Protein AF-A0A929TFJ0-F1 (afdb_monomer_lite)

Foldseek 3Di:
DLCVVFPVVLQVQLVVVLCVQLPCCLVPPQLVVLVVVCVVVVHDSVCRSVVRSVVRSCVSVVVSSVVRNVVVVVVVVPVVDDDPPPPPPVVPPDD

Sequence (95 aa):
VLTFFVPPVFTAIAFDAGGVASGPMAATFMLPFAMGVCMAKGENLLTEAFGLVSLVAMLPLITVQLVGLFSQIKKKRGQAAPEKVYKDTDIIELF

pLDDT: mean 74.87, std 11.2, range [46.56, 87.62]

Radius of gyration: 22.18 Å; chains: 1; bounding box: 37×19×76 Å

Secondary structure (DSSP, 8-state):
-GGGTS-HHHHHHHHHHHHHIIIIIIIIIIHHHHHHHHHHHT--HHHHHHHHHHHHHHHHHHHHHHHHHHHHHHHHHHTTS------GGGGSS--

Structure (mmCIF, N/CA/C/O backbone):
data_AF-A0A929TFJ0-F1
#
_entry.id   AF-A0A929TFJ0-F1
#
loop_
_atom_site.group_PDB
_atom_site.id
_atom_site.type_symbol
_atom_site.label_atom_id
_atom_site.label_alt_id
_atom_site.label_comp_id
_atom_site.label_asym_id
_atom_site.label_entity_id
_atom_site.label_seq_id
_atom_site.pdbx_PDB_ins_code
_atom_site.Cartn_x
_atom_site.Cartn_y
_atom_site.Cartn_z
_atom_site.occupancy
_atom_site.B_iso_or_equiv
_atom_site.auth_seq_id
_atom_site.auth_comp_id
_atom_site.auth_asym_id
_atom_site.auth_atom_id
_atom_site.pdbx_PDB_model_num
ATOM 1 N N . VAL A 1 1 ? -15.149 6.207 1.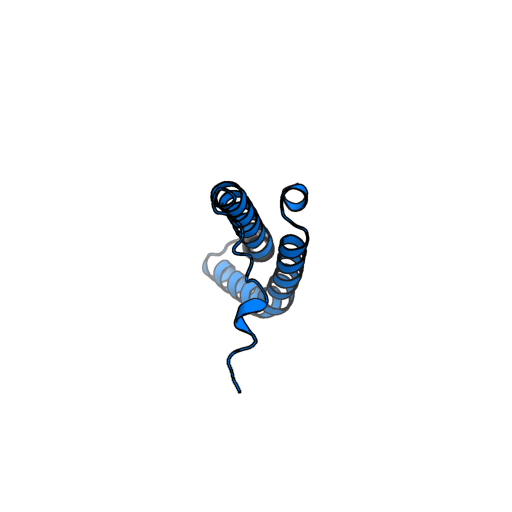128 1.00 60.41 1 VAL A N 1
ATOM 2 C CA . VAL A 1 1 ? -16.472 5.631 1.491 1.00 60.41 1 VAL A CA 1
ATOM 3 C C . VAL A 1 1 ? -16.363 4.620 2.633 1.00 60.41 1 VAL A C 1
ATOM 5 O O . VAL A 1 1 ? -17.033 4.822 3.634 1.00 60.41 1 VAL A O 1
ATOM 8 N N . LEU A 1 2 ? -15.497 3.596 2.567 1.00 59.09 2 LEU A N 1
ATOM 9 C CA . LEU A 1 2 ? -15.335 2.628 3.675 1.00 59.09 2 LEU A CA 1
ATOM 10 C C . LEU A 1 2 ? -14.867 3.252 5.005 1.00 59.09 2 LEU A C 1
ATOM 12 O O . LEU A 1 2 ? -15.246 2.775 6.069 1.00 59.09 2 LEU A O 1
ATOM 16 N N . THR A 1 3 ? -14.109 4.349 4.955 1.00 62.66 3 THR A N 1
ATOM 17 C CA . THR A 1 3 ? -13.634 5.096 6.132 1.00 62.66 3 THR A CA 1
ATOM 18 C C . THR A 1 3 ? -14.749 5.553 7.079 1.00 62.66 3 THR A C 1
ATOM 20 O O . THR A 1 3 ? -14.510 5.682 8.271 1.00 62.66 3 THR A O 1
ATOM 23 N N . PHE A 1 4 ? -15.974 5.755 6.580 1.00 67.19 4 PHE A N 1
ATOM 24 C CA . PHE A 1 4 ? -17.116 6.152 7.413 1.00 67.19 4 PHE A CA 1
ATOM 25 C C . PHE A 1 4 ? -17.696 4.995 8.243 1.00 67.19 4 PHE A C 1
ATOM 27 O O . PHE A 1 4 ? -18.421 5.235 9.203 1.00 67.19 4 PHE A O 1
ATOM 34 N N . PHE A 1 5 ? -17.378 3.746 7.890 1.00 66.44 5 PHE A N 1
ATOM 35 C CA . PHE A 1 5 ? -17.904 2.539 8.540 1.00 66.44 5 PHE A CA 1
ATOM 36 C C . PHE A 1 5 ? -16.883 1.850 9.459 1.00 66.44 5 PHE A C 1
ATOM 38 O O . PHE A 1 5 ? -17.240 0.949 10.220 1.00 66.44 5 PHE A O 1
ATOM 45 N N . VAL A 1 6 ? -15.615 2.264 9.397 1.00 65.75 6 VAL A N 1
ATOM 46 C CA . VAL A 1 6 ? -14.501 1.688 10.157 1.00 65.75 6 VAL A CA 1
ATOM 47 C C . VAL A 1 6 ? -14.127 2.635 11.308 1.00 65.75 6 VAL A C 1
ATOM 49 O O . VAL A 1 6 ? -14.053 3.843 11.089 1.00 65.75 6 VAL A O 1
ATOM 52 N N . PRO A 1 7 ? -13.883 2.133 12.538 1.00 75.81 7 PRO A N 1
ATOM 53 C CA . PRO A 1 7 ? -13.508 2.985 13.664 1.00 75.81 7 PRO A CA 1
ATOM 54 C C . PRO A 1 7 ? -12.251 3.821 13.368 1.00 75.81 7 PRO A C 1
ATOM 56 O O . PRO A 1 7 ? -11.323 3.314 12.729 1.00 75.81 7 PRO A O 1
ATOM 59 N N . PRO A 1 8 ? -12.166 5.062 13.881 1.00 75.25 8 PRO A N 1
ATOM 60 C CA . PRO A 1 8 ? -11.121 6.022 13.510 1.00 75.25 8 PRO A CA 1
ATOM 61 C C . PRO A 1 8 ? -9.696 5.525 13.790 1.00 75.25 8 PRO A C 1
ATOM 63 O O . PRO A 1 8 ? -8.783 5.841 13.035 1.00 75.25 8 PRO A O 1
ATOM 66 N N . VAL A 1 9 ? -9.513 4.681 14.811 1.00 81.19 9 VAL A N 1
ATOM 67 C CA . VAL A 1 9 ? -8.215 4.072 15.146 1.00 81.19 9 VAL A CA 1
ATOM 68 C C . VAL A 1 9 ? -7.696 3.176 14.016 1.00 81.19 9 VAL A C 1
ATOM 70 O O . VAL A 1 9 ? -6.532 3.270 13.641 1.00 81.19 9 VAL A O 1
ATOM 73 N N . PHE A 1 10 ? -8.552 2.340 13.421 1.00 76.81 10 PHE A N 1
ATOM 74 C CA . PHE A 1 10 ? -8.142 1.470 12.314 1.00 76.81 10 PHE A CA 1
ATOM 75 C C . PHE A 1 10 ? -7.862 2.282 11.051 1.00 76.81 10 PHE A C 1
ATOM 77 O O . PHE A 1 10 ? -6.885 2.022 10.361 1.00 76.81 10 PHE A O 1
ATOM 84 N N . THR A 1 11 ? -8.661 3.312 10.774 1.00 77.50 11 THR A N 1
ATOM 85 C CA . THR A 1 11 ? -8.394 4.230 9.659 1.00 77.50 11 THR A CA 1
ATOM 86 C C . THR A 1 11 ? -7.036 4.923 9.804 1.00 77.50 11 THR A C 1
ATOM 88 O O . THR A 1 11 ? -6.296 5.000 8.826 1.00 77.50 11 THR A O 1
ATOM 91 N N . ALA A 1 12 ? -6.688 5.394 11.005 1.00 80.81 12 ALA A N 1
ATOM 92 C CA . ALA A 1 12 ? -5.407 6.051 11.260 1.00 80.81 12 ALA A CA 1
ATOM 93 C C . ALA A 1 12 ? -4.217 5.104 11.024 1.00 80.81 12 ALA A C 1
ATOM 95 O O . ALA A 1 12 ? -3.284 5.466 10.313 1.00 80.81 12 ALA A O 1
ATOM 96 N N . ILE A 1 13 ? -4.296 3.866 11.528 1.00 81.44 13 ILE A N 1
ATOM 97 C CA . ILE A 1 13 ? -3.273 2.830 11.301 1.00 81.44 13 ILE A CA 1
ATOM 98 C C . ILE A 1 13 ? -3.144 2.500 9.808 1.00 81.44 13 ILE A C 1
ATOM 100 O O . ILE A 1 13 ? -2.040 2.338 9.300 1.00 81.44 13 ILE A O 1
ATOM 104 N N . ALA A 1 14 ? -4.266 2.422 9.088 1.00 80.69 14 ALA A N 1
ATOM 105 C CA . ALA A 1 14 ? -4.268 2.158 7.652 1.00 80.69 14 ALA A CA 1
ATOM 106 C C . ALA A 1 14 ? -3.533 3.246 6.862 1.00 80.69 14 ALA A C 1
ATOM 108 O O . ALA A 1 14 ? -2.825 2.941 5.905 1.00 80.69 14 ALA A O 1
ATOM 109 N N . PHE A 1 15 ? -3.724 4.508 7.249 1.00 79.69 15 PHE A N 1
ATOM 110 C CA . PHE A 1 15 ? -3.131 5.652 6.568 1.00 79.69 15 PHE A CA 1
ATOM 111 C C . PHE A 1 15 ? -1.628 5.772 6.856 1.00 79.69 15 PHE A C 1
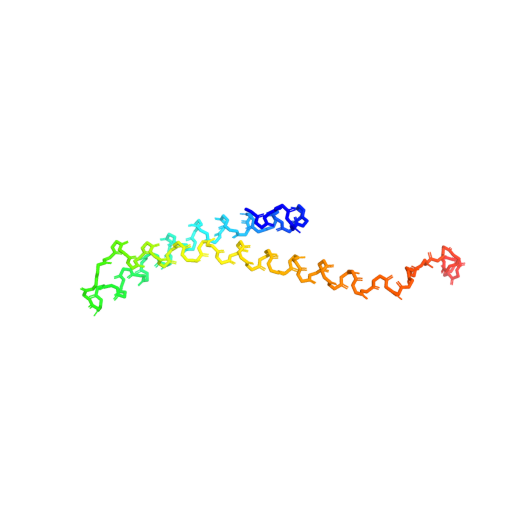ATOM 113 O O . PHE A 1 15 ? -0.851 5.997 5.931 1.00 79.69 15 PHE A O 1
ATOM 120 N N . ASP A 1 16 ? -1.219 5.535 8.106 1.00 82.88 16 ASP A N 1
ATOM 121 C CA . ASP A 1 16 ? 0.191 5.492 8.511 1.00 82.88 16 ASP A CA 1
ATOM 122 C C . ASP A 1 16 ? 0.940 4.341 7.812 1.00 82.88 16 ASP A C 1
ATOM 124 O O . ASP A 1 16 ? 1.944 4.549 7.128 1.00 82.88 16 ASP A O 1
ATOM 128 N N . ALA A 1 17 ? 0.370 3.131 7.840 1.00 76.50 17 ALA A N 1
ATOM 129 C CA . ALA A 1 17 ? 0.929 1.976 7.139 1.00 76.50 17 ALA A CA 1
ATOM 130 C C . ALA A 1 17 ? 0.938 2.152 5.607 1.00 76.50 17 ALA A C 1
ATOM 132 O O . ALA A 1 17 ? 1.868 1.704 4.935 1.00 76.50 17 ALA A O 1
ATOM 133 N N . GLY A 1 18 ? -0.081 2.816 5.051 1.00 76.94 18 GLY A N 1
ATOM 134 C CA . GLY A 1 18 ? -0.173 3.145 3.628 1.00 76.94 18 GLY A CA 1
ATOM 135 C C . GLY A 1 18 ? 0.952 4.070 3.168 1.00 76.94 18 GLY A C 1
ATOM 136 O O . GLY A 1 18 ? 1.597 3.780 2.162 1.00 76.94 18 GLY A O 1
ATOM 137 N N . GLY A 1 19 ? 1.237 5.127 3.935 1.00 71.00 19 GLY A N 1
ATOM 138 C CA . GLY A 1 19 ? 2.301 6.086 3.626 1.00 71.00 19 GLY A CA 1
ATOM 139 C C . GLY A 1 19 ? 3.706 5.476 3.662 1.00 71.00 19 GLY A C 1
ATOM 140 O O . GLY A 1 19 ? 4.530 5.768 2.793 1.00 71.00 19 GLY A O 1
ATOM 141 N N . VAL A 1 20 ? 3.975 4.576 4.615 1.00 66.81 20 VAL A N 1
ATOM 142 C CA . VAL A 1 20 ? 5.268 3.872 4.715 1.00 66.81 20 VAL A CA 1
ATOM 143 C C . VAL A 1 20 ? 5.426 2.818 3.610 1.00 66.81 20 VAL A C 1
ATOM 145 O O . VAL A 1 20 ? 6.516 2.657 3.066 1.00 66.81 20 VAL A O 1
ATOM 148 N N . ALA A 1 21 ? 4.350 2.137 3.207 1.00 68.31 21 ALA A N 1
ATOM 149 C CA . ALA A 1 21 ? 4.391 1.195 2.086 1.00 68.31 21 ALA A CA 1
ATOM 150 C C . ALA A 1 21 ? 4.572 1.904 0.729 1.00 68.31 21 ALA A C 1
ATOM 152 O O . ALA A 1 21 ? 5.345 1.448 -0.116 1.00 68.31 21 ALA A O 1
ATOM 153 N N . SER A 1 22 ? 3.902 3.042 0.520 1.00 66.88 22 SER A N 1
ATOM 154 C CA . SER A 1 22 ? 4.010 3.811 -0.725 1.00 66.88 22 SER A CA 1
ATOM 155 C C . SER A 1 22 ? 5.266 4.682 -0.815 1.00 66.88 22 SER A C 1
ATOM 157 O O . SER A 1 22 ? 5.609 5.122 -1.906 1.00 66.88 22 SER A O 1
ATOM 159 N N . GLY A 1 23 ? 5.934 4.976 0.304 1.00 74.25 23 GLY A N 1
ATOM 160 C CA . GLY A 1 23 ? 7.105 5.855 0.344 1.00 74.25 23 GLY A CA 1
ATOM 161 C C . GLY A 1 23 ? 8.404 5.138 -0.064 1.00 74.25 23 GLY A C 1
ATOM 162 O O . GLY A 1 23 ? 8.737 5.105 -1.249 1.00 74.25 23 GLY A O 1
ATOM 163 N N . PRO A 1 24 ? 9.173 4.552 0.872 1.00 74.62 24 PRO A N 1
ATOM 164 C CA . PRO A 1 24 ? 10.460 3.932 0.551 1.00 74.62 24 PRO A CA 1
ATOM 165 C C . PRO A 1 24 ? 10.354 2.658 -0.297 1.00 74.62 24 PRO A C 1
ATOM 167 O O . PRO A 1 24 ? 11.158 2.468 -1.204 1.00 74.62 24 PRO A O 1
ATOM 170 N N . MET A 1 25 ? 9.381 1.776 -0.042 1.00 80.06 25 MET A N 1
ATOM 171 C CA . MET A 1 25 ? 9.317 0.454 -0.692 1.00 80.06 25 MET A CA 1
ATOM 172 C C . MET A 1 25 ? 8.909 0.548 -2.169 1.00 80.06 25 MET A C 1
ATOM 174 O O . MET A 1 25 ? 9.499 -0.121 -3.022 1.00 80.06 25 MET A O 1
ATOM 178 N N . ALA A 1 26 ? 7.938 1.411 -2.487 1.00 79.94 26 ALA A N 1
ATOM 179 C CA . ALA A 1 26 ? 7.511 1.627 -3.865 1.00 79.94 26 ALA A CA 1
ATOM 180 C C . ALA A 1 26 ? 8.640 2.217 -4.728 1.00 79.94 26 ALA A C 1
ATOM 182 O O . ALA A 1 26 ? 8.882 1.745 -5.839 1.00 79.94 26 ALA A O 1
ATOM 183 N N . ALA A 1 27 ? 9.364 3.204 -4.191 1.00 76.69 27 ALA A N 1
ATOM 184 C CA . ALA A 1 27 ? 10.431 3.896 -4.906 1.00 76.69 27 ALA A CA 1
ATOM 185 C C . ALA A 1 27 ? 11.730 3.078 -5.010 1.00 76.69 27 ALA A C 1
ATOM 187 O O . ALA A 1 27 ? 12.374 3.095 -6.057 1.00 76.69 27 ALA A O 1
ATOM 188 N N . THR A 1 28 ? 12.124 2.360 -3.951 1.00 81.25 28 THR A N 1
ATOM 189 C CA . THR A 1 28 ? 13.432 1.672 -3.906 1.00 81.25 28 THR A CA 1
ATOM 190 C C . THR A 1 28 ? 13.398 0.238 -4.419 1.00 81.25 28 THR A C 1
ATOM 192 O O . THR A 1 28 ? 14.424 -0.254 -4.880 1.00 81.25 28 THR A O 1
ATOM 195 N N . PHE A 1 29 ? 12.245 -0.436 -4.376 1.00 84.12 29 PHE A N 1
ATOM 196 C CA . PHE A 1 29 ? 12.145 -1.841 -4.771 1.00 84.12 29 PHE A CA 1
ATOM 197 C C . PHE A 1 29 ? 11.135 -2.068 -5.891 1.00 84.12 29 PHE A C 1
ATOM 199 O O . PHE A 1 29 ? 11.478 -2.653 -6.918 1.00 84.12 29 PHE A O 1
ATOM 206 N N . MET A 1 30 ? 9.900 -1.592 -5.730 1.00 85.00 30 MET A N 1
ATOM 207 C CA . MET A 1 30 ? 8.836 -1.965 -6.664 1.00 85.00 30 MET A CA 1
ATOM 208 C C . MET A 1 30 ? 8.979 -1.336 -8.039 1.00 85.00 30 MET A C 1
ATOM 210 O O . MET A 1 30 ? 8.765 -2.026 -9.030 1.00 85.00 30 MET A O 1
ATOM 214 N N . LEU A 1 31 ? 9.362 -0.061 -8.121 1.00 84.62 31 LEU A N 1
ATOM 215 C CA . LEU A 1 31 ? 9.560 0.605 -9.404 1.00 84.62 31 LEU A CA 1
ATOM 216 C C . LE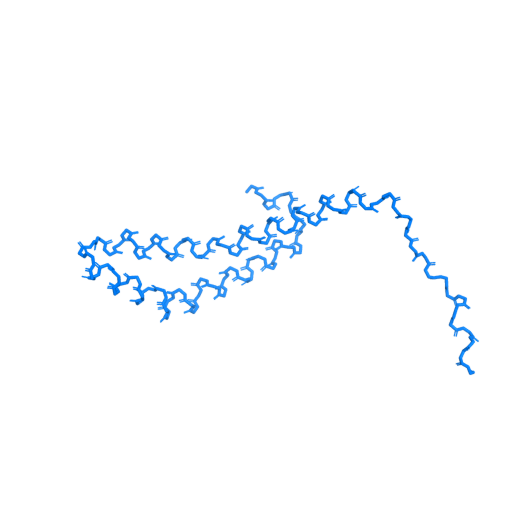U A 1 31 ? 10.738 -0.011 -10.196 1.00 84.62 31 LEU A C 1
ATOM 218 O O . LEU A 1 31 ? 10.524 -0.367 -11.355 1.00 84.62 31 LEU A O 1
ATOM 222 N N . PRO A 1 32 ? 11.934 -0.244 -9.607 1.00 86.94 32 PRO A N 1
ATOM 223 C CA . PRO A 1 32 ? 13.006 -1.002 -10.263 1.00 86.94 32 PRO A CA 1
ATOM 224 C C . PRO A 1 32 ? 12.613 -2.423 -10.669 1.00 86.94 32 PRO A C 1
ATOM 226 O O . PRO A 1 32 ? 12.935 -2.859 -11.774 1.00 86.94 32 PRO A O 1
ATOM 229 N N . PHE A 1 33 ? 11.885 -3.136 -9.807 1.00 86.94 33 PHE A N 1
ATOM 230 C CA . PHE A 1 33 ? 11.392 -4.478 -10.104 1.00 86.94 33 PHE A CA 1
ATOM 231 C C . PHE A 1 33 ? 10.421 -4.476 -11.291 1.00 86.94 33 PHE A C 1
ATOM 233 O O . PHE A 1 33 ? 10.595 -5.244 -12.236 1.00 86.94 33 PHE A O 1
ATOM 240 N N . ALA A 1 34 ? 9.436 -3.576 -11.285 1.00 85.44 34 ALA A N 1
ATOM 241 C CA . ALA A 1 34 ? 8.467 -3.462 -12.363 1.00 85.44 34 ALA A CA 1
ATOM 242 C C . ALA A 1 34 ? 9.124 -3.034 -13.681 1.00 85.44 34 ALA A C 1
ATOM 244 O O . ALA A 1 34 ? 8.784 -3.580 -14.728 1.00 85.44 34 ALA A O 1
ATOM 245 N N . MET A 1 35 ? 10.112 -2.132 -13.627 1.00 86.31 35 MET A N 1
ATOM 246 C CA . MET A 1 35 ? 10.952 -1.788 -14.779 1.00 86.31 35 MET A CA 1
ATOM 247 C C . MET A 1 35 ? 11.634 -3.025 -15.369 1.00 86.31 35 MET A C 1
ATOM 249 O O . MET A 1 35 ? 11.526 -3.258 -16.572 1.00 86.31 35 MET A O 1
ATOM 253 N N . GLY A 1 36 ? 12.263 -3.853 -14.532 1.00 87.62 36 GLY A N 1
ATOM 254 C CA . GLY A 1 36 ? 12.906 -5.094 -14.970 1.00 87.62 36 GLY A CA 1
ATOM 255 C C . GLY A 1 36 ? 11.934 -6.079 -15.627 1.00 87.62 36 GLY A C 1
ATOM 256 O O . GLY A 1 36 ? 12.241 -6.634 -16.682 1.00 87.62 36 GLY A O 1
ATOM 257 N N . VAL A 1 37 ? 10.738 -6.257 -15.055 1.00 86.75 37 VAL A N 1
ATOM 258 C CA . VAL A 1 37 ? 9.698 -7.136 -15.622 1.00 86.75 37 VAL A CA 1
ATOM 259 C C . VAL A 1 37 ? 9.170 -6.597 -16.956 1.00 86.75 37 VAL A C 1
ATOM 261 O O . VAL A 1 37 ? 9.046 -7.365 -17.911 1.00 86.75 37 VAL A O 1
ATOM 264 N N . CYS A 1 38 ? 8.915 -5.288 -17.061 1.00 86.12 38 CYS A N 1
ATOM 265 C CA . CYS A 1 38 ? 8.452 -4.664 -18.306 1.00 86.12 38 CYS A CA 1
ATOM 266 C C . CYS A 1 38 ? 9.485 -4.808 -19.424 1.00 86.12 38 CYS A C 1
ATOM 268 O O . CYS A 1 38 ? 9.129 -5.160 -20.547 1.00 86.12 38 CYS A O 1
ATOM 270 N N . MET A 1 39 ? 10.768 -4.589 -19.113 1.00 85.50 39 MET A N 1
ATOM 271 C CA . MET A 1 39 ? 11.863 -4.756 -20.073 1.00 85.50 39 MET A CA 1
ATOM 272 C C . MET A 1 39 ? 12.000 -6.211 -20.536 1.00 85.50 39 MET A C 1
ATOM 274 O O . MET A 1 39 ? 12.251 -6.446 -21.714 1.00 85.50 39 MET A O 1
ATOM 278 N N . ALA A 1 40 ? 11.791 -7.186 -19.645 1.00 87.06 40 ALA A N 1
ATOM 279 C CA . ALA A 1 40 ? 11.837 -8.606 -19.991 1.00 87.06 40 ALA A CA 1
ATOM 280 C C . ALA A 1 40 ? 10.644 -9.064 -20.852 1.00 87.06 40 ALA A C 1
ATOM 282 O O . ALA A 1 40 ? 10.799 -9.963 -21.676 1.00 87.06 40 ALA A O 1
ATOM 283 N N . LYS A 1 41 ? 9.462 -8.460 -20.673 1.00 84.62 41 LYS A N 1
ATOM 284 C CA . LYS A 1 41 ? 8.241 -8.799 -21.428 1.00 84.62 41 LYS A CA 1
ATOM 285 C C . LYS A 1 41 ? 8.006 -7.920 -22.665 1.00 84.62 41 LYS A C 1
ATOM 287 O O . LYS A 1 41 ? 7.160 -8.263 -23.484 1.00 84.62 41 LYS A O 1
ATOM 292 N N . GLY A 1 42 ? 8.742 -6.817 -22.820 1.00 82.69 42 GLY A N 1
ATOM 293 C CA . GLY A 1 42 ? 8.544 -5.840 -23.899 1.00 82.69 42 GLY A CA 1
ATOM 294 C C . GLY A 1 42 ? 7.257 -5.017 -23.754 1.00 82.69 42 GLY A C 1
ATOM 295 O O . GLY A 1 42 ? 6.713 -4.541 -24.748 1.00 82.69 42 GLY A O 1
ATOM 296 N N . GLU A 1 43 ? 6.743 -4.884 -22.531 1.00 82.19 43 GLU A N 1
ATOM 297 C CA . GLU A 1 43 ? 5.468 -4.223 -22.233 1.00 82.19 43 GLU A CA 1
ATOM 298 C C . GLU A 1 43 ? 5.656 -2.739 -21.869 1.00 82.19 43 GLU A C 1
ATOM 300 O O . GLU A 1 43 ? 6.755 -2.272 -21.556 1.00 82.19 43 GLU A O 1
ATOM 305 N N . ASN A 1 44 ? 4.563 -1.971 -21.915 1.00 82.62 44 ASN A N 1
ATOM 306 C CA . ASN A 1 44 ? 4.588 -0.539 -21.627 1.00 82.62 44 ASN A CA 1
ATOM 307 C C . ASN A 1 44 ? 4.888 -0.274 -20.151 1.00 82.62 44 ASN A C 1
ATOM 309 O O . ASN A 1 44 ? 4.037 -0.472 -19.281 1.00 82.62 44 ASN A O 1
ATOM 313 N N . LEU A 1 45 ? 6.072 0.287 -19.899 1.00 80.75 45 LEU A N 1
ATOM 314 C CA . LEU A 1 45 ? 6.548 0.591 -18.556 1.00 80.75 45 LEU A CA 1
ATOM 315 C C . LEU A 1 45 ? 5.562 1.437 -17.745 1.00 80.75 45 LEU A C 1
ATOM 317 O O . LEU A 1 45 ? 5.322 1.165 -16.573 1.00 80.75 45 LEU A O 1
ATOM 321 N N . LEU A 1 46 ? 4.998 2.474 -18.369 1.00 80.50 46 LEU A N 1
ATOM 322 C CA . LEU A 1 46 ? 4.116 3.413 -17.680 1.00 80.50 46 LEU A CA 1
ATOM 323 C C . LEU A 1 46 ? 2.843 2.742 -17.164 1.00 80.50 46 LEU A C 1
ATOM 325 O O . LEU A 1 46 ? 2.374 3.099 -16.090 1.00 80.50 46 LEU A O 1
ATOM 329 N N . THR A 1 47 ? 2.290 1.776 -17.896 1.00 80.31 47 THR A N 1
ATOM 330 C CA . THR A 1 47 ? 1.036 1.116 -17.515 1.00 80.31 47 THR A CA 1
ATOM 331 C C . THR A 1 47 ? 1.275 0.080 -16.423 1.00 80.31 47 THR A C 1
ATOM 333 O O . THR A 1 47 ? 0.598 0.099 -15.396 1.00 80.31 47 THR A O 1
ATOM 336 N N . GLU A 1 48 ? 2.283 -0.770 -16.596 1.00 79.75 48 GLU A N 1
ATOM 337 C CA . GLU A 1 48 ? 2.533 -1.895 -15.692 1.00 79.75 48 GLU A CA 1
ATOM 338 C C . GLU A 1 48 ? 3.254 -1.463 -14.408 1.00 79.75 48 GLU A C 1
ATOM 340 O O . GLU A 1 48 ? 2.862 -1.859 -13.309 1.00 79.75 48 GLU A O 1
ATOM 345 N N . ALA A 1 49 ? 4.265 -0.590 -14.498 1.00 80.00 49 ALA A N 1
ATOM 346 C CA . ALA A 1 49 ? 5.009 -0.159 -13.316 1.00 80.00 49 ALA A CA 1
ATOM 347 C C . ALA A 1 49 ? 4.196 0.775 -12.417 1.00 80.00 49 ALA A C 1
ATOM 349 O O . ALA A 1 49 ? 4.222 0.633 -11.193 1.00 80.00 49 ALA A O 1
ATOM 350 N N . PHE A 1 50 ? 3.418 1.687 -13.004 1.00 80.81 50 PHE A N 1
ATOM 351 C CA . PHE A 1 50 ? 2.508 2.528 -12.230 1.00 80.81 50 PHE A CA 1
ATOM 352 C C . PHE A 1 50 ? 1.305 1.729 -11.703 1.00 80.81 50 PHE A C 1
ATOM 354 O O . PHE A 1 50 ? 0.878 1.929 -10.562 1.00 80.81 50 PHE A O 1
ATOM 361 N N . GLY A 1 51 ? 0.798 0.770 -12.487 1.00 83.06 51 GLY A N 1
ATOM 362 C CA . GLY A 1 51 ? -0.248 -0.161 -12.062 1.00 83.06 51 GLY A CA 1
ATOM 363 C C . GLY A 1 51 ? 0.163 -0.976 -10.833 1.00 83.06 51 GLY A C 1
ATOM 364 O O . GLY A 1 51 ? -0.566 -1.008 -9.842 1.00 83.06 51 GLY A O 1
ATOM 365 N N . LEU A 1 52 ? 1.372 -1.544 -10.834 1.00 82.69 52 LEU A N 1
ATOM 366 C CA . LEU A 1 52 ? 1.907 -2.304 -9.701 1.00 82.69 52 LEU A CA 1
ATOM 367 C C . LEU A 1 52 ? 2.081 -1.433 -8.444 1.00 82.69 52 LEU A C 1
ATOM 369 O O . LEU A 1 52 ? 1.668 -1.824 -7.350 1.00 82.69 52 LEU A O 1
ATOM 373 N N . VAL A 1 53 ? 2.666 -0.241 -8.594 1.00 82.50 53 VAL A N 1
ATOM 374 C CA . VAL A 1 53 ? 2.889 0.685 -7.471 1.00 82.50 53 VAL A CA 1
ATOM 375 C C . VAL A 1 53 ? 1.561 1.140 -6.858 1.00 82.50 53 VAL A C 1
ATOM 377 O O . VAL A 1 53 ? 1.414 1.143 -5.634 1.00 82.50 53 VAL A O 1
ATOM 380 N N . SER A 1 54 ? 0.574 1.479 -7.691 1.00 83.62 54 SER A N 1
ATOM 381 C CA . SER A 1 54 ? -0.751 1.902 -7.221 1.00 83.62 54 SER A CA 1
ATOM 382 C C . SER A 1 54 ? -1.514 0.775 -6.519 1.00 83.62 54 SER A C 1
ATOM 384 O O . SER A 1 54 ? -2.143 1.018 -5.486 1.00 83.62 54 SER A O 1
ATOM 386 N N . LEU A 1 55 ? -1.400 -0.463 -7.009 1.00 84.56 55 LEU A N 1
ATOM 387 C CA . LEU A 1 55 ? -1.970 -1.638 -6.354 1.00 84.56 55 LEU A CA 1
ATOM 388 C C . LEU A 1 55 ? -1.411 -1.797 -4.938 1.00 84.56 55 LEU A C 1
ATOM 390 O O . LEU A 1 55 ? -2.171 -1.930 -3.978 1.00 84.56 55 LEU A O 1
ATOM 394 N N . VAL A 1 56 ? -0.088 -1.737 -4.794 1.00 83.44 56 VAL A N 1
ATOM 395 C CA . VAL A 1 56 ? 0.570 -1.960 -3.503 1.00 83.44 56 VAL A CA 1
ATOM 396 C C . VAL A 1 56 ? 0.279 -0.839 -2.514 1.00 83.44 56 VAL A C 1
ATOM 398 O 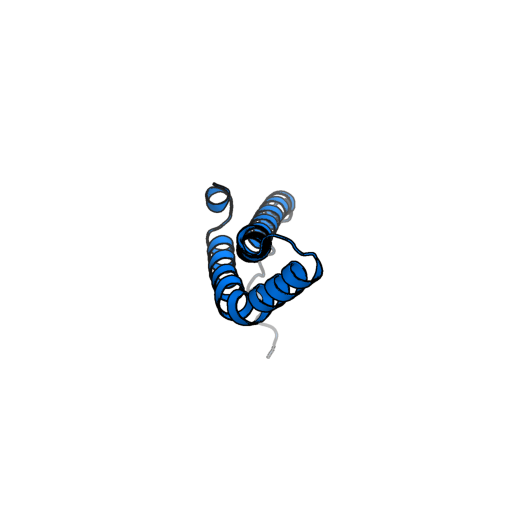O . VAL A 1 56 ? 0.037 -1.125 -1.343 1.00 83.44 56 VAL A O 1
ATOM 401 N N . ALA A 1 57 ? 0.215 0.413 -2.967 1.00 83.19 57 ALA A N 1
ATOM 402 C CA . ALA A 1 57 ? -0.165 1.534 -2.110 1.00 83.19 57 ALA A CA 1
ATOM 403 C C . ALA A 1 57 ? -1.591 1.391 -1.532 1.00 83.19 57 ALA A C 1
ATOM 405 O O . ALA A 1 57 ? -1.861 1.848 -0.422 1.00 83.19 57 ALA A O 1
ATOM 406 N N . MET A 1 58 ? -2.505 0.729 -2.251 1.00 84.62 58 MET A N 1
ATOM 407 C CA . MET A 1 58 ? -3.890 0.518 -1.808 1.00 84.62 58 MET A CA 1
ATOM 408 C C . MET A 1 58 ? -4.066 -0.692 -0.874 1.00 84.62 58 MET A C 1
ATOM 410 O O . MET A 1 58 ? -5.041 -0.740 -0.117 1.00 84.62 58 MET A O 1
ATOM 414 N N . LEU A 1 59 ? -3.140 -1.658 -0.877 1.00 85.94 59 LEU A N 1
ATOM 415 C CA . LEU A 1 59 ? -3.249 -2.884 -0.072 1.00 85.94 59 LEU A CA 1
ATOM 416 C C . LEU A 1 59 ? -3.373 -2.630 1.445 1.00 85.94 59 LEU A C 1
ATOM 418 O O . LEU A 1 59 ? -4.250 -3.249 2.056 1.00 85.94 59 LEU A O 1
ATOM 422 N N . PRO A 1 60 ? -2.590 -1.733 2.080 1.00 80.62 60 PRO A N 1
ATOM 423 C CA . PRO A 1 60 ? -2.726 -1.442 3.509 1.00 80.62 60 PRO A CA 1
ATOM 424 C C . PRO A 1 60 ? -4.094 -0.848 3.853 1.00 80.62 60 PRO A C 1
ATOM 426 O O . PRO A 1 60 ? -4.714 -1.242 4.842 1.00 80.62 60 PRO A O 1
ATOM 429 N N . LEU A 1 61 ? -4.609 0.036 2.993 1.00 82.44 61 LEU A N 1
ATOM 430 C CA . LEU A 1 61 ? -5.920 0.655 3.175 1.00 82.44 61 LEU A CA 1
ATOM 431 C C . LEU A 1 61 ? -7.033 -0.393 3.145 1.00 82.44 61 LEU A C 1
ATOM 433 O O . LEU A 1 61 ? -7.864 -0.426 4.053 1.00 82.44 61 LEU A O 1
ATOM 437 N N . ILE A 1 62 ? -7.024 -1.277 2.146 1.00 84.69 62 ILE A N 1
ATOM 438 C CA . ILE A 1 62 ? -8.025 -2.343 2.009 1.00 84.69 62 ILE A CA 1
ATOM 439 C C . ILE A 1 62 ? -7.921 -3.326 3.181 1.00 84.69 62 ILE A C 1
ATOM 441 O O . ILE A 1 62 ? -8.925 -3.637 3.824 1.00 84.69 62 ILE A O 1
ATOM 445 N N . THR A 1 63 ? -6.708 -3.778 3.503 1.00 83.75 63 THR A N 1
ATOM 446 C CA . THR A 1 63 ? -6.466 -4.800 4.533 1.00 83.75 63 THR A CA 1
ATOM 447 C C . THR A 1 63 ? -6.927 -4.329 5.908 1.00 83.75 63 THR A C 1
ATOM 449 O O . THR A 1 63 ? -7.659 -5.039 6.601 1.00 83.75 63 THR A O 1
ATOM 452 N N . VAL A 1 64 ? -6.561 -3.110 6.302 1.00 82.56 64 VAL A N 1
ATOM 453 C CA . VAL A 1 64 ? -6.919 -2.591 7.626 1.00 82.56 64 VAL A CA 1
ATOM 454 C C . VAL A 1 64 ? -8.413 -2.278 7.719 1.00 82.56 64 VAL A C 1
ATOM 456 O O . VAL A 1 64 ? -9.025 -2.525 8.760 1.00 82.56 64 VAL A O 1
ATOM 459 N N . GLN A 1 65 ? -9.041 -1.815 6.635 1.00 80.50 65 GLN A N 1
ATOM 460 C CA . GLN A 1 65 ? -10.491 -1.616 6.618 1.00 80.50 65 GLN A CA 1
ATOM 461 C C . GLN A 1 65 ? -11.254 -2.945 6.754 1.00 80.50 65 GLN A C 1
ATOM 463 O O . GLN A 1 65 ? -12.227 -3.008 7.508 1.00 80.50 65 GLN A O 1
ATOM 468 N N . LEU A 1 66 ? -10.790 -4.019 6.103 1.00 86.38 66 LEU A N 1
ATOM 469 C CA . LEU A 1 66 ? -11.368 -5.361 6.246 1.00 86.38 66 LEU A CA 1
ATOM 470 C C . LEU A 1 66 ? -11.221 -5.904 7.674 1.00 86.38 66 LEU A C 1
ATOM 472 O O . LEU A 1 66 ? -12.193 -6.404 8.242 1.00 86.38 66 LEU A O 1
ATOM 476 N N . VAL A 1 67 ? -10.042 -5.763 8.285 1.00 84.75 67 VAL A N 1
ATOM 477 C CA . VAL A 1 67 ? -9.798 -6.194 9.673 1.00 84.75 67 VAL A CA 1
ATOM 478 C C . VAL A 1 67 ? -10.627 -5.378 10.671 1.00 84.75 67 VAL A C 1
ATOM 480 O O . VAL A 1 67 ? -11.201 -5.945 11.606 1.00 84.75 67 VAL A O 1
ATOM 483 N N . GLY A 1 68 ? -10.737 -4.063 10.469 1.00 80.94 68 GLY A N 1
ATOM 484 C CA . GLY A 1 68 ? -11.569 -3.184 11.291 1.00 80.94 68 GLY A CA 1
ATOM 485 C C . GLY A 1 68 ? -13.055 -3.540 11.197 1.00 80.94 68 GLY A C 1
ATOM 486 O O . GLY A 1 68 ? -13.737 -3.634 12.222 1.00 80.94 68 GLY A O 1
ATOM 487 N N . LEU A 1 69 ? -13.549 -3.822 9.987 1.00 83.00 69 LEU A N 1
ATOM 488 C CA . LEU A 1 69 ? -14.921 -4.279 9.764 1.00 83.00 69 LEU A CA 1
ATOM 489 C C . LEU A 1 69 ? -15.170 -5.649 10.411 1.00 83.00 69 LEU A C 1
ATOM 491 O O . LEU A 1 69 ? -16.153 -5.820 11.135 1.00 83.00 69 LEU A O 1
ATOM 495 N N . PHE A 1 70 ? -14.264 -6.609 10.212 1.00 85.25 70 PHE A N 1
ATOM 496 C CA . PHE A 1 70 ? -14.365 -7.939 10.814 1.00 85.25 70 PHE A CA 1
ATOM 497 C C . PHE A 1 70 ? -14.357 -7.870 12.345 1.00 85.25 70 PHE A C 1
ATOM 499 O O . PHE A 1 70 ? -15.158 -8.537 13.005 1.00 85.25 70 PHE A O 1
ATOM 506 N N . SER A 1 71 ? -13.517 -7.007 12.919 1.00 81.75 71 SER A N 1
ATOM 507 C CA . SER A 1 71 ? -13.471 -6.773 14.364 1.00 81.75 71 SER A CA 1
ATOM 508 C C . SER A 1 71 ? -14.784 -6.198 14.890 1.00 81.75 71 SER A C 1
ATOM 510 O O . SER A 1 71 ? -15.288 -6.688 15.898 1.00 81.75 71 SER A O 1
ATOM 512 N N . GLN A 1 72 ? -15.392 -5.229 14.198 1.00 77.19 72 GLN A N 1
ATOM 513 C CA . GLN A 1 72 ? -16.698 -4.675 14.579 1.00 77.19 72 GLN A CA 1
ATOM 514 C C . GLN A 1 72 ? -17.825 -5.714 14.494 1.00 77.19 72 GLN A C 1
ATOM 516 O O . GLN A 1 72 ? -18.660 -5.796 15.399 1.00 77.19 72 GLN A O 1
ATOM 521 N N . ILE A 1 73 ? -17.834 -6.551 13.451 1.00 81.56 73 ILE A N 1
ATOM 522 C CA . ILE A 1 73 ? -18.809 -7.643 13.298 1.00 81.56 73 ILE A CA 1
ATOM 523 C C . ILE A 1 73 ? -18.643 -8.674 14.422 1.00 81.56 73 ILE A C 1
ATOM 525 O O . ILE A 1 73 ? -19.631 -9.092 15.033 1.00 81.56 73 ILE A O 1
ATOM 529 N N . LYS A 1 74 ? -17.400 -9.059 14.743 1.00 75.69 74 LYS A N 1
ATOM 530 C CA . LYS A 1 74 ? -17.102 -9.978 15.848 1.00 75.69 74 LYS A CA 1
ATOM 531 C C . LYS A 1 74 ? -17.497 -9.377 17.199 1.00 75.69 74 LYS A C 1
ATOM 533 O O . LYS A 1 74 ? -18.060 -10.091 18.021 1.00 75.69 74 LYS A O 1
ATOM 538 N N . LYS A 1 75 ? -17.288 -8.073 17.411 1.00 71.88 75 LYS A N 1
ATOM 539 C CA . LYS A 1 75 ? -17.696 -7.365 18.637 1.00 71.88 75 LYS A CA 1
ATOM 540 C C . LYS A 1 75 ? -19.219 -7.356 18.806 1.00 71.88 75 LYS A C 1
ATOM 542 O O . LYS A 1 75 ? -19.696 -7.692 19.883 1.00 71.88 75 LYS A O 1
ATOM 547 N N . LYS A 1 76 ? -19.984 -7.095 17.735 1.00 65.44 76 LYS A N 1
ATOM 548 C CA . LYS A 1 76 ? -21.459 -7.191 17.752 1.00 65.44 76 LYS A CA 1
ATOM 549 C C . LYS A 1 76 ? -21.973 -8.609 18.029 1.00 65.44 76 LYS A C 1
ATOM 551 O O . LYS A 1 76 ? -22.997 -8.760 18.679 1.00 65.44 76 LYS A O 1
ATOM 556 N N . ARG A 1 77 ? -21.265 -9.647 17.567 1.00 61.94 77 ARG A N 1
ATOM 557 C CA . ARG A 1 77 ? -21.583 -11.057 17.876 1.00 61.94 77 ARG A CA 1
ATOM 558 C C . ARG A 1 77 ? -21.135 -11.497 19.277 1.00 61.94 77 ARG A C 1
ATOM 560 O O . ARG A 1 77 ? -21.747 -12.392 19.844 1.00 61.94 77 ARG A O 1
ATOM 567 N N . GLY A 1 78 ? -20.081 -10.890 19.824 1.00 56.19 78 GLY A N 1
ATOM 568 C CA . GLY A 1 78 ? -19.493 -11.223 21.127 1.00 56.19 78 GLY A CA 1
ATOM 569 C C . GLY A 1 78 ? -20.064 -10.448 22.319 1.00 56.19 78 GLY A C 1
ATOM 570 O O . GLY A 1 78 ? -19.856 -10.866 23.450 1.00 56.19 78 GLY A O 1
ATOM 571 N N . GLN A 1 79 ? -20.827 -9.372 22.094 1.00 49.16 79 GLN A N 1
ATOM 572 C CA . GLN A 1 79 ? -21.559 -8.640 23.146 1.00 49.16 79 GLN A CA 1
ATOM 573 C C . GLN A 1 79 ? -22.741 -9.425 23.756 1.00 49.16 79 GLN A C 1
ATOM 575 O O . GLN A 1 79 ? -23.452 -8.901 24.604 1.00 49.16 79 GLN A O 1
ATOM 580 N N . ALA A 1 80 ? -22.921 -10.696 23.381 1.00 51.62 80 ALA A N 1
ATOM 581 C CA . ALA A 1 80 ? -23.742 -11.657 24.119 1.00 51.62 80 ALA A CA 1
ATOM 582 C C . ALA A 1 80 ? -22.983 -12.348 25.277 1.00 51.62 80 ALA A C 1
ATOM 584 O O . ALA A 1 80 ? -23.529 -13.255 25.900 1.00 51.62 80 ALA A O 1
ATOM 585 N N . ALA A 1 81 ? -21.735 -11.962 25.567 1.00 54.84 81 ALA A N 1
ATOM 586 C CA . ALA A 1 81 ? -21.013 -12.399 26.759 1.00 54.84 81 ALA A CA 1
ATOM 587 C C . ALA A 1 81 ? -20.812 -11.201 27.705 1.00 54.84 81 ALA A C 1
ATOM 589 O O . ALA A 1 81 ? -20.301 -10.170 27.257 1.00 54.84 81 ALA A O 1
ATOM 590 N N . PRO A 1 82 ? -21.220 -11.304 28.985 1.00 47.50 82 PRO A N 1
ATOM 591 C CA . PRO A 1 82 ? -21.139 -10.195 29.924 1.00 47.50 82 PRO A CA 1
ATOM 592 C C . PRO A 1 82 ? -19.682 -9.783 30.145 1.00 47.50 82 PRO A C 1
ATOM 594 O O . PRO A 1 82 ? -18.781 -10.618 30.24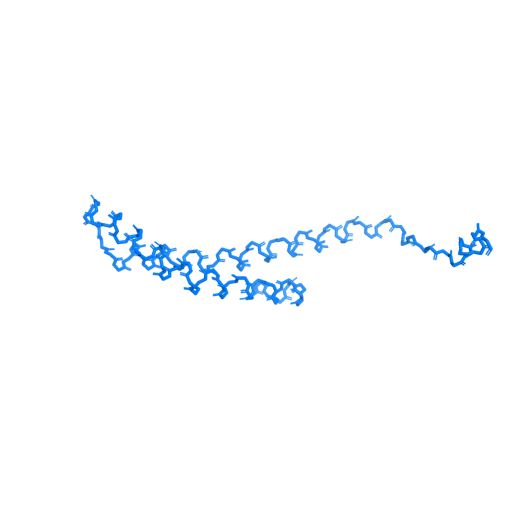9 1.00 47.50 82 PRO A O 1
ATOM 597 N N . GLU A 1 83 ? -19.472 -8.472 30.207 1.00 53.03 83 GLU A N 1
ATOM 598 C CA . GLU A 1 83 ? -18.225 -7.831 30.605 1.00 53.03 83 GLU A CA 1
ATOM 599 C C . GLU A 1 83 ? -17.770 -8.408 31.952 1.00 53.03 83 GLU A C 1
ATOM 601 O O . GLU A 1 83 ? -18.476 -8.310 32.957 1.00 53.03 83 GLU A O 1
ATOM 606 N N . LYS A 1 84 ? -16.606 -9.070 31.976 1.00 56.84 84 LYS A N 1
ATOM 607 C CA . LYS A 1 84 ? -16.003 -9.522 33.231 1.00 56.84 84 LYS A CA 1
ATOM 608 C C . LYS A 1 84 ? -15.511 -8.295 33.991 1.00 56.84 84 LYS A C 1
ATOM 610 O O . LYS A 1 84 ? -14.387 -7.845 33.793 1.00 56.84 84 LYS A O 1
ATOM 615 N N . VAL A 1 85 ? -16.372 -7.780 34.862 1.00 57.50 85 VAL A N 1
ATOM 616 C CA . VAL A 1 85 ? -16.010 -6.852 35.931 1.00 57.50 85 VAL A CA 1
ATOM 617 C C . VAL A 1 85 ? -15.067 -7.603 36.870 1.00 57.50 85 VAL A C 1
ATOM 619 O O . VAL A 1 85 ? -15.515 -8.404 37.690 1.00 57.50 85 VAL A O 1
ATOM 622 N N . TYR A 1 86 ? -13.760 -7.385 36.720 1.00 57.22 86 TYR A N 1
ATOM 623 C CA . TYR A 1 86 ? -12.804 -7.716 37.773 1.00 57.22 86 TYR A CA 1
ATOM 624 C C . TYR A 1 86 ? -13.116 -6.787 38.943 1.00 57.22 86 TYR A C 1
ATOM 626 O O . TYR A 1 86 ? -12.878 -5.582 38.876 1.00 57.22 86 TYR A O 1
ATOM 634 N N . LYS A 1 87 ? -13.767 -7.334 39.970 1.00 50.09 87 LYS A N 1
ATOM 635 C CA . LYS A 1 87 ? -13.991 -6.612 41.216 1.00 50.09 87 LYS A CA 1
ATOM 636 C C . LYS A 1 87 ? -12.636 -6.460 41.899 1.00 50.09 87 LYS A C 1
ATOM 638 O O . LYS A 1 87 ? -11.925 -7.439 42.078 1.00 50.09 87 LYS A O 1
ATOM 643 N N . ASP A 1 88 ? -12.345 -5.246 42.344 1.00 65.19 88 ASP A N 1
ATOM 644 C CA . ASP A 1 88 ? -11.167 -4.832 43.128 1.00 65.19 88 ASP A CA 1
ATOM 645 C C . ASP A 1 88 ? -10.993 -5.588 44.470 1.00 65.19 88 ASP A C 1
ATOM 647 O O . ASP A 1 88 ? -10.157 -5.253 45.301 1.00 65.19 88 ASP A O 1
ATOM 651 N N . THR A 1 89 ? -11.814 -6.610 44.722 1.00 59.19 89 THR A N 1
ATOM 652 C CA . THR A 1 89 ? -11.770 -7.460 45.915 1.00 59.19 89 THR A CA 1
ATOM 653 C C . THR A 1 89 ? -10.647 -8.501 45.845 1.00 59.19 89 THR A C 1
ATOM 655 O O . THR A 1 89 ? -10.298 -9.064 46.875 1.00 59.19 89 THR A O 1
ATOM 658 N N . ASP A 1 90 ? -10.038 -8.707 44.670 1.00 58.09 90 ASP A N 1
ATOM 659 C CA . ASP A 1 90 ? -8.932 -9.659 44.473 1.00 58.09 90 ASP A CA 1
ATOM 660 C C . ASP A 1 90 ? -7.540 -9.054 44.775 1.00 58.09 90 ASP A C 1
ATOM 662 O O . ASP A 1 90 ? -6.541 -9.770 44.771 1.00 58.09 90 ASP A O 1
ATOM 666 N N . ILE A 1 91 ? -7.445 -7.741 45.042 1.00 63.06 91 ILE A N 1
ATOM 667 C CA . ILE A 1 91 ? -6.166 -7.033 45.265 1.00 63.06 91 ILE A CA 1
ATOM 668 C C . ILE A 1 91 ? -5.720 -7.051 46.744 1.00 63.06 91 ILE A C 1
ATOM 670 O O . ILE A 1 91 ? -4.613 -6.625 47.057 1.00 63.06 91 ILE A O 1
ATOM 674 N N . ILE A 1 92 ? -6.530 -7.583 47.668 1.00 63.09 92 ILE A N 1
ATOM 675 C CA . ILE A 1 92 ? -6.266 -7.470 49.119 1.00 63.09 92 ILE A CA 1
ATOM 6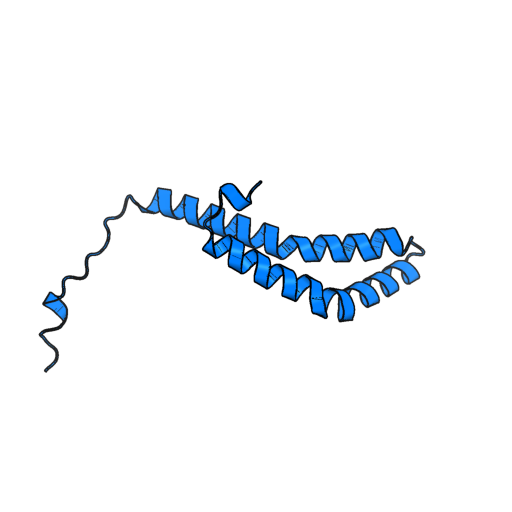76 C C . ILE A 1 92 ? -5.618 -8.740 49.726 1.00 63.09 92 ILE A C 1
ATOM 678 O O . ILE A 1 92 ? -5.300 -8.750 50.908 1.00 63.09 92 ILE A O 1
ATOM 682 N N . GLU A 1 93 ? -5.324 -9.794 48.952 1.00 63.81 93 GLU A N 1
ATOM 683 C CA . GLU A 1 93 ? -4.699 -11.027 49.491 1.00 63.81 93 GLU A CA 1
ATOM 684 C C . GLU A 1 93 ? -3.315 -11.375 48.912 1.00 63.81 93 GLU A C 1
ATOM 686 O O . GLU A 1 93 ? -2.971 -12.546 48.759 1.00 63.81 93 GLU A O 1
ATOM 691 N N . LEU A 1 94 ? -2.467 -10.378 48.645 1.00 61.97 94 LEU A N 1
ATOM 692 C CA . LEU A 1 94 ? -1.022 -10.610 48.517 1.00 61.97 94 LEU A CA 1
ATOM 693 C C . LEU A 1 94 ? -0.228 -9.633 49.404 1.00 61.97 94 LEU A C 1
ATOM 695 O O . LEU A 1 94 ? 0.270 -8.619 48.921 1.00 61.97 94 LEU A O 1
ATOM 699 N N . PHE A 1 95 ? -0.056 -10.060 50.662 1.00 46.56 95 PHE A N 1
ATOM 700 C CA . PHE A 1 95 ? 0.845 -9.549 51.714 1.00 46.56 95 PHE A CA 1
ATOM 701 C C . PHE A 1 95 ? 0.430 -8.285 52.476 1.00 46.56 95 PHE A C 1
ATOM 703 O O . PHE A 1 95 ? 0.246 -7.214 51.861 1.00 46.56 95 PHE A O 1
#